Protein AF-A0A3P6SKX4-F1 (afdb_monomer_lite)

InterPro domains:
  IPR024584 Tuberin, N-terminal [PF11864] (4-144)

Secondary structure (DSSP, 8-state):
-TTSHHHHHHHHHHHHHHHHHHTTT--HHHHHHHHHHHHHH-S-HHHHHHHHHHTTTTT--TTSHHHHHHHHHHHHHHHHHSSS-TTHHHHHHHHHHHHHHHGGGS-HHHHHHHHHHHHHHHTSTT-TTHHHHHHHHHHHHHH-

Sequence (144 aa):
MLNDPDTKIPTLRVLIEMTESQYTSLGLALRHTFFTTIKDMGCEELSVKWLNVLSEYGKTITGFEKEMDVLVASWIEETLLAKDHPQALLVLQLAQHLIQHNSAFIGEEYMKSIVHAVCVRACKTMDPLISHCLDVLDNVLKYG

pLDDT: mean 93.9, std 7.56, range [49.69, 98.56]

Structure (mmCIF, N/CA/C/O backbone):
data_AF-A0A3P6SKX4-F1
#
_entry.id   AF-A0A3P6SKX4-F1
#
loop_
_atom_site.group_PDB
_atom_site.id
_atom_site.type_symbol
_atom_site.label_atom_id
_atom_site.label_alt_id
_atom_site.label_comp_id
_atom_site.label_asym_id
_atom_site.label_entity_id
_atom_site.label_seq_id
_atom_site.pdbx_PDB_ins_code
_atom_site.Cartn_x
_atom_site.Cartn_y
_atom_site.Cartn_z
_atom_site.occupancy
_atom_site.B_iso_or_equiv
_atom_site.auth_seq_id
_atom_site.auth_comp_id
_atom_site.auth_asym_id
_atom_site.auth_atom_id
_atom_site.pdbx_PDB_model_num
ATOM 1 N N . MET A 1 1 ? -21.411 12.642 -4.736 1.00 49.69 1 MET A N 1
ATOM 2 C CA . MET A 1 1 ? -20.311 13.633 -4.731 1.00 49.69 1 MET A CA 1
ATOM 3 C C . MET A 1 1 ? -19.032 13.123 -5.392 1.00 49.69 1 MET A C 1
ATOM 5 O O . MET A 1 1 ? -18.346 13.939 -5.970 1.00 49.69 1 MET A O 1
ATOM 9 N N . LEU A 1 2 ? -18.724 11.818 -5.401 1.00 56.44 2 LEU A N 1
ATOM 10 C CA . LEU A 1 2 ? -17.557 11.279 -6.134 1.00 56.44 2 LEU A CA 1
ATOM 11 C C . LEU A 1 2 ? -17.807 10.991 -7.635 1.00 56.44 2 LEU A C 1
ATOM 13 O O . LEU A 1 2 ? -16.891 10.569 -8.331 1.00 56.44 2 LEU A O 1
ATOM 17 N N . ASN A 1 3 ? -19.032 11.217 -8.129 1.00 62.12 3 ASN A N 1
ATOM 18 C CA . ASN A 1 3 ? -19.446 10.870 -9.498 1.00 62.12 3 ASN A CA 1
ATOM 19 C C . ASN A 1 3 ? -19.258 12.010 -10.509 1.00 62.12 3 ASN A C 1
ATOM 21 O O . ASN A 1 3 ? -19.426 11.787 -11.703 1.00 62.12 3 ASN A O 1
ATOM 25 N N . ASP A 1 4 ? -18.953 13.218 -10.035 1.00 71.12 4 ASP A N 1
ATOM 26 C CA . ASP A 1 4 ? -18.648 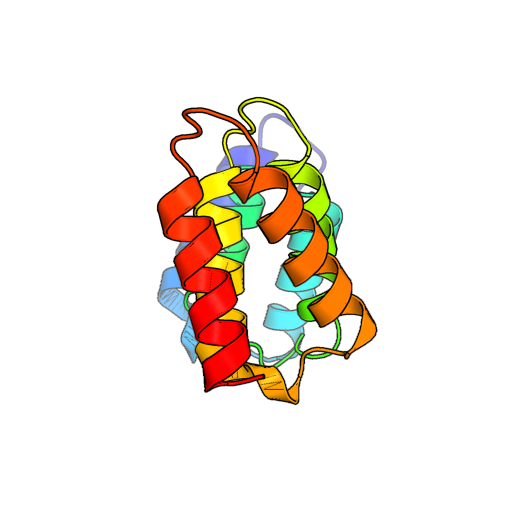14.362 -10.888 1.00 71.12 4 ASP A CA 1
ATOM 27 C C . ASP A 1 4 ? -17.115 14.489 -11.006 1.00 71.12 4 ASP A C 1
ATOM 29 O O . ASP A 1 4 ? -16.455 14.723 -9.983 1.00 71.12 4 ASP A O 1
ATOM 33 N N . PRO A 1 5 ? -16.531 14.299 -12.207 1.00 68.94 5 PRO A N 1
ATOM 34 C CA . PRO A 1 5 ? -15.085 14.334 -12.420 1.00 68.94 5 PRO A CA 1
ATOM 35 C C . PRO A 1 5 ? -14.424 15.618 -11.905 1.00 68.94 5 PRO A C 1
ATOM 37 O O . PRO A 1 5 ? -13.330 15.549 -11.338 1.00 68.94 5 PRO A O 1
ATOM 40 N N . ASP A 1 6 ? -15.110 16.758 -12.025 1.00 74.88 6 ASP A N 1
ATOM 41 C CA . ASP A 1 6 ? -14.558 18.077 -11.694 1.00 74.88 6 ASP A CA 1
ATOM 42 C C . ASP A 1 6 ? -14.445 18.298 -10.178 1.00 74.88 6 ASP A C 1
ATOM 44 O O . ASP A 1 6 ? -13.590 19.049 -9.702 1.00 74.88 6 ASP A O 1
ATOM 48 N N . THR A 1 7 ? -15.258 17.592 -9.387 1.00 83.81 7 THR A N 1
ATOM 49 C CA . THR A 1 7 ? -15.232 17.675 -7.917 1.00 83.81 7 THR A CA 1
ATOM 50 C C . THR A 1 7 ? -14.567 16.471 -7.252 1.00 83.81 7 THR A C 1
ATOM 52 O O . THR A 1 7 ? -14.192 16.559 -6.076 1.00 83.81 7 THR A O 1
ATOM 55 N N . LYS A 1 8 ? -14.337 15.374 -7.989 1.00 85.19 8 LYS A N 1
ATOM 56 C CA . LYS A 1 8 ? -13.706 14.143 -7.481 1.00 85.19 8 LYS A CA 1
ATOM 57 C C . LYS A 1 8 ? -12.311 14.409 -6.909 1.00 85.19 8 LYS A C 1
ATOM 59 O O . LYS A 1 8 ? -12.061 14.083 -5.751 1.00 85.19 8 LYS A O 1
ATOM 64 N N . ILE A 1 9 ? -11.417 15.031 -7.683 1.00 89.69 9 ILE A N 1
ATOM 65 C CA . ILE A 1 9 ? -10.020 15.263 -7.266 1.00 89.69 9 ILE A CA 1
ATOM 66 C C . ILE A 1 9 ? -9.930 16.189 -6.037 1.00 89.69 9 ILE A C 1
ATOM 68 O O . ILE A 1 9 ? -9.265 15.810 -5.068 1.00 89.69 9 ILE A O 1
ATOM 72 N N . PRO A 1 10 ? -10.593 17.366 -6.003 1.00 92.56 10 PRO A N 1
ATOM 73 C CA . PRO A 1 10 ? -10.606 18.210 -4.808 1.00 92.56 10 PRO A CA 1
ATOM 74 C C . PRO A 1 10 ? -11.176 17.498 -3.578 1.00 92.56 10 PRO A C 1
ATOM 76 O O . PRO A 1 10 ? -10.596 17.590 -2.498 1.00 92.56 10 PRO A O 1
ATOM 79 N N . THR A 1 11 ? -12.264 16.738 -3.744 1.00 92.81 11 THR A N 1
ATOM 80 C CA . THR A 1 11 ? -12.886 15.989 -2.642 1.00 92.81 11 THR A CA 1
ATOM 81 C C . THR A 1 11 ? -11.927 14.943 -2.077 1.00 92.81 11 THR A C 1
ATOM 83 O O . THR A 1 11 ? -11.756 14.863 -0.864 1.00 92.81 11 THR A O 1
ATOM 86 N N . LEU A 1 12 ? -11.244 14.182 -2.937 1.00 94.31 12 LEU A N 1
ATOM 87 C CA . LEU A 1 12 ? -10.251 13.192 -2.511 1.00 94.31 12 LEU A CA 1
ATOM 88 C C . LEU A 1 12 ? -9.086 13.832 -1.757 1.00 94.31 12 LEU A C 1
ATOM 90 O O . LEU A 1 12 ? -8.672 13.312 -0.727 1.00 94.31 12 LEU A O 1
ATOM 94 N N . ARG A 1 13 ? -8.586 14.986 -2.213 1.00 95.00 13 ARG A N 1
ATOM 95 C CA . ARG A 1 13 ? -7.520 15.709 -1.501 1.00 95.00 13 ARG A CA 1
ATOM 96 C C . ARG A 1 13 ? -7.948 16.116 -0.093 1.00 95.00 13 ARG A C 1
ATOM 98 O O . ARG A 1 13 ? -7.174 15.932 0.840 1.00 95.00 13 ARG A O 1
ATOM 105 N N . VAL A 1 14 ? -9.180 16.599 0.068 1.00 95.44 14 VAL A N 1
ATOM 106 C CA . VAL A 1 14 ? -9.742 16.925 1.390 1.00 95.44 14 VAL A CA 1
ATOM 107 C C . VAL A 1 14 ? -9.870 15.675 2.262 1.00 95.44 14 VAL A C 1
ATOM 109 O O . VAL A 1 14 ? -9.532 15.722 3.441 1.00 95.44 14 VAL A O 1
ATOM 112 N N . LEU A 1 15 ? -10.317 14.547 1.701 1.00 95.75 15 LEU A N 1
ATOM 113 C CA . LEU A 1 15 ? -10.428 13.288 2.443 1.00 95.75 15 LEU A CA 1
ATOM 114 C C . LEU A 1 15 ? -9.064 12.755 2.894 1.00 95.75 15 LEU A C 1
ATOM 116 O O . LEU A 1 15 ? -8.952 12.285 4.025 1.00 95.75 15 LEU A O 1
ATOM 120 N N . ILE A 1 16 ? -8.032 12.862 2.055 1.00 96.81 16 ILE A N 1
ATOM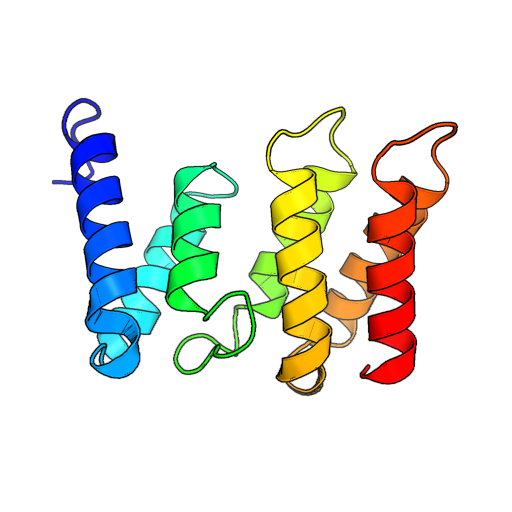 121 C CA . ILE A 1 16 ? -6.657 12.482 2.406 1.00 96.81 16 ILE A CA 1
ATOM 122 C C . ILE A 1 16 ? -6.147 13.351 3.558 1.00 96.81 16 ILE A C 1
ATOM 124 O O . ILE A 1 16 ? -5.702 12.811 4.565 1.00 96.81 16 ILE A O 1
ATOM 128 N N . GLU A 1 17 ? -6.289 14.674 3.456 1.00 95.88 17 GLU A N 1
ATOM 129 C CA . GLU A 1 17 ? -5.864 15.622 4.497 1.00 95.88 17 GLU A CA 1
ATOM 130 C C . GLU A 1 17 ? -6.608 15.396 5.826 1.00 95.88 17 GLU A C 1
ATOM 132 O O . GLU A 1 17 ? -6.032 15.415 6.916 1.00 95.88 17 GLU A O 1
ATOM 137 N N . MET A 1 18 ? -7.914 15.127 5.754 1.00 95.06 18 MET A N 1
ATOM 138 C CA . MET A 1 18 ? -8.718 14.773 6.923 1.00 95.06 18 MET A CA 1
ATOM 139 C C . MET A 1 18 ? -8.259 13.444 7.529 1.00 95.06 18 MET A C 1
ATOM 141 O O . MET A 1 18 ? -8.188 13.314 8.749 1.00 95.06 18 MET A O 1
ATOM 145 N N . THR A 1 19 ? -7.934 12.462 6.687 1.00 95.44 19 THR A N 1
ATOM 146 C CA . THR A 1 19 ? -7.415 11.171 7.148 1.00 95.44 19 THR A CA 1
ATOM 147 C C . THR A 1 19 ? -6.088 11.364 7.870 1.00 95.44 19 THR A C 1
ATOM 149 O O . THR A 1 19 ? -5.905 10.779 8.930 1.00 95.44 19 THR A O 1
ATOM 152 N N . GLU A 1 20 ? -5.207 12.223 7.359 1.00 93.44 20 GLU A N 1
ATOM 153 C CA . GLU A 1 20 ? -3.898 12.519 7.953 1.00 93.44 20 GLU A CA 1
ATOM 154 C C . GLU A 1 20 ? -4.030 13.226 9.300 1.00 93.44 20 GLU A C 1
ATOM 156 O O . GLU A 1 20 ? -3.480 12.779 10.307 1.00 93.44 20 GLU A O 1
ATOM 161 N N . SER A 1 21 ? -4.833 14.288 9.344 1.00 92.56 21 SER A N 1
ATOM 162 C CA . SER A 1 21 ? -5.031 15.097 10.550 1.00 92.56 21 SER A CA 1
ATOM 163 C C . SER A 1 21 ? -5.806 14.379 11.657 1.00 92.56 21 SER A C 1
ATOM 165 O O . SER A 1 21 ? -5.642 14.715 12.831 1.00 92.56 21 SER A O 1
ATOM 167 N N . GLN A 1 22 ? -6.642 13.395 11.314 1.00 89.94 22 GLN A N 1
ATOM 168 C CA . GLN A 1 22 ? -7.534 12.727 12.266 1.00 89.94 22 GLN A CA 1
ATOM 169 C C . GLN A 1 22 ? -7.281 11.224 12.404 1.00 89.94 22 GLN A C 1
ATOM 171 O O . GLN A 1 22 ? -8.107 10.542 13.010 1.00 89.94 22 GLN A O 1
ATOM 176 N N . TYR A 1 23 ? -6.169 10.686 11.889 1.00 84.06 23 TYR A N 1
ATOM 177 C CA . TYR A 1 23 ? -5.978 9.233 11.754 1.00 84.06 23 TYR A CA 1
ATOM 178 C C . TYR A 1 23 ? -6.212 8.443 13.059 1.00 84.06 23 TYR A C 1
ATOM 180 O O . TYR A 1 23 ? -6.808 7.365 13.016 1.00 84.06 23 TYR A O 1
ATOM 188 N N . THR A 1 24 ? -5.807 8.989 14.216 1.00 85.06 24 THR A N 1
ATOM 189 C CA . THR A 1 24 ? -5.987 8.383 15.554 1.00 85.06 24 THR A CA 1
ATOM 190 C C . THR A 1 24 ? -7.428 8.404 16.051 1.00 85.06 24 THR A C 1
ATOM 192 O O . THR A 1 24 ? -7.803 7.596 16.896 1.00 85.06 24 THR A O 1
ATOM 195 N N . SER A 1 25 ? -8.233 9.336 15.545 1.00 89.38 25 SER A N 1
ATOM 196 C CA . SER A 1 25 ? -9.636 9.529 15.920 1.00 89.38 25 SER A CA 1
ATOM 197 C C . SER A 1 25 ? -10.600 8.834 14.955 1.00 89.38 25 SER A C 1
ATOM 199 O O . SER A 1 25 ? -11.802 8.780 15.220 1.00 89.38 25 SER A O 1
ATOM 201 N N . LEU A 1 26 ? -10.103 8.292 13.836 1.00 92.44 26 LEU A N 1
ATOM 202 C CA . LEU A 1 26 ? -10.930 7.570 12.873 1.00 92.44 26 LEU A CA 1
ATOM 203 C C . LEU A 1 26 ? -11.411 6.241 13.463 1.00 92.44 26 LEU A C 1
ATOM 205 O O . LEU A 1 26 ? -10.635 5.311 13.682 1.00 92.44 26 LEU A O 1
ATOM 209 N N . GLY A 1 27 ? -12.724 6.126 13.656 1.00 93.81 27 GLY A N 1
ATOM 210 C CA . GLY A 1 27 ? -13.355 4.872 14.059 1.00 93.81 27 GLY A CA 1
ATOM 211 C C . GLY A 1 27 ? -13.201 3.768 13.004 1.00 93.81 27 GLY A C 1
ATOM 212 O O . GLY A 1 27 ? -13.121 4.037 11.804 1.00 93.81 27 GLY A O 1
ATOM 213 N N . LEU A 1 28 ? -13.222 2.507 13.452 1.00 94.88 28 LEU A N 1
ATOM 214 C CA . LEU A 1 28 ? -12.986 1.323 12.608 1.00 94.88 28 LEU A CA 1
ATOM 215 C C . LEU A 1 28 ? -13.893 1.255 11.373 1.00 94.88 28 LEU A C 1
ATOM 217 O O . LEU A 1 28 ? -13.418 0.951 10.283 1.00 94.88 28 LEU A O 1
ATOM 221 N N . ALA A 1 29 ? -15.178 1.589 11.521 1.00 95.31 29 ALA A N 1
ATOM 222 C CA . ALA A 1 29 ? -16.128 1.570 10.408 1.00 95.31 29 ALA A CA 1
ATOM 223 C C . ALA A 1 29 ? -15.740 2.554 9.289 1.00 95.31 29 ALA A C 1
ATOM 225 O O . ALA A 1 29 ? -15.833 2.230 8.104 1.00 95.31 29 ALA A O 1
ATOM 226 N N . LEU A 1 30 ? -15.267 3.749 9.657 1.00 95.12 30 LEU A N 1
ATOM 227 C CA . LEU A 1 30 ? -14.846 4.759 8.690 1.00 95.12 30 LEU A CA 1
ATOM 228 C C . LEU A 1 30 ? -13.509 4.386 8.042 1.00 95.12 30 LEU A C 1
ATOM 230 O O . LEU A 1 30 ? -13.380 4.513 6.828 1.00 95.12 30 LEU A O 1
ATOM 234 N N . ARG A 1 31 ? -12.557 3.839 8.816 1.00 96.62 31 ARG A N 1
ATOM 235 C CA . ARG A 1 31 ? -11.297 3.289 8.280 1.00 96.62 31 ARG A CA 1
ATOM 236 C C . ARG A 1 31 ? -11.564 2.211 7.229 1.00 96.62 31 ARG A C 1
ATOM 238 O O . ARG A 1 31 ? -11.010 2.281 6.138 1.00 96.62 31 ARG A O 1
ATOM 245 N N . HIS A 1 32 ? -12.463 1.272 7.525 1.00 97.06 32 HIS A N 1
ATOM 246 C CA . HIS A 1 32 ? -12.868 0.227 6.583 1.00 97.06 32 HIS A CA 1
ATOM 247 C C . HIS A 1 32 ? -13.538 0.803 5.322 1.00 97.06 32 HIS A C 1
ATOM 249 O O . HIS A 1 32 ? -13.257 0.371 4.204 1.00 97.06 32 HIS A O 1
ATOM 255 N N . THR A 1 33 ? -14.386 1.825 5.484 1.00 96.50 33 THR A N 1
ATOM 256 C CA . THR A 1 33 ? -15.062 2.502 4.362 1.00 96.50 33 THR A CA 1
ATOM 257 C C . THR A 1 33 ? -14.056 3.213 3.453 1.00 96.50 33 THR A C 1
ATOM 259 O O . THR A 1 33 ? -14.140 3.103 2.228 1.00 96.50 33 THR A O 1
ATOM 262 N N . PHE A 1 34 ? -13.075 3.910 4.032 1.00 97.38 34 PHE A N 1
ATOM 263 C CA . PHE A 1 34 ? -11.995 4.550 3.280 1.00 97.38 34 PHE A CA 1
ATOM 264 C C . PHE A 1 34 ? -11.139 3.517 2.563 1.00 97.38 34 PHE A C 1
ATOM 266 O O . PHE A 1 34 ? -10.919 3.661 1.367 1.00 97.38 34 PHE A O 1
ATOM 273 N N . PHE A 1 35 ? -10.745 2.441 3.243 1.00 98.12 35 PHE A N 1
ATOM 274 C CA . PHE A 1 35 ? -10.004 1.347 2.620 1.00 98.12 35 PHE A CA 1
ATOM 275 C C . PHE A 1 35 ? -10.755 0.739 1.426 1.00 98.12 35 PHE A C 1
ATOM 277 O O . PHE A 1 35 ? -10.183 0.589 0.351 1.00 98.12 35 PHE A O 1
ATOM 284 N N . THR A 1 36 ? -12.052 0.461 1.578 1.00 98.00 36 THR A N 1
ATOM 285 C CA . THR A 1 36 ? -12.880 -0.074 0.484 1.00 98.00 36 THR A CA 1
ATOM 286 C C . THR A 1 36 ? -12.927 0.897 -0.696 1.00 98.00 36 THR A C 1
ATOM 288 O O . THR A 1 36 ? -12.722 0.496 -1.835 1.00 98.00 36 THR A O 1
ATOM 291 N N . THR A 1 37 ? -13.092 2.194 -0.419 1.00 97.25 37 THR A N 1
ATOM 292 C CA . THR A 1 37 ? -13.099 3.238 -1.457 1.00 97.25 37 THR A CA 1
ATOM 293 C C . THR A 1 37 ? -11.752 3.325 -2.182 1.00 97.25 37 THR A C 1
ATOM 295 O O . THR A 1 37 ? -11.714 3.446 -3.402 1.00 97.25 37 THR A O 1
ATOM 298 N N . ILE A 1 38 ? -10.641 3.242 -1.444 1.00 97.94 38 ILE A N 1
ATOM 299 C CA . ILE A 1 38 ? -9.277 3.223 -1.989 1.00 97.94 38 ILE A CA 1
ATOM 300 C C . ILE A 1 38 ? -9.081 2.012 -2.904 1.00 97.94 38 ILE A C 1
ATOM 302 O O . ILE A 1 38 ? -8.553 2.164 -4.003 1.00 97.94 38 ILE A O 1
ATOM 306 N N . LYS A 1 39 ? -9.521 0.826 -2.467 1.00 97.56 39 LYS A N 1
ATOM 307 C CA . LYS A 1 39 ? -9.453 -0.409 -3.254 1.00 97.56 39 LYS A CA 1
ATOM 308 C C . LYS A 1 39 ? -10.204 -0.259 -4.579 1.00 97.56 39 LYS A C 1
ATOM 310 O O . LYS A 1 39 ? -9.647 -0.573 -5.627 1.00 97.56 39 LYS A O 1
ATOM 315 N N . ASP A 1 40 ? -11.417 0.289 -4.539 1.00 96.44 40 ASP A N 1
ATOM 316 C CA . ASP A 1 40 ? -12.254 0.492 -5.728 1.00 96.44 40 ASP A CA 1
ATOM 317 C C . ASP A 1 40 ? -11.665 1.516 -6.718 1.00 96.44 40 ASP A C 1
ATOM 319 O O . ASP A 1 40 ? -11.980 1.484 -7.907 1.00 96.44 40 ASP A O 1
ATOM 323 N N . MET A 1 41 ? -10.799 2.423 -6.252 1.00 95.50 41 MET A N 1
ATOM 324 C CA . MET A 1 41 ? -10.088 3.379 -7.108 1.00 95.50 41 MET A CA 1
ATOM 325 C C . MET A 1 41 ? -8.904 2.763 -7.871 1.00 95.50 41 MET A C 1
ATOM 327 O O . MET A 1 41 ? -8.457 3.362 -8.844 1.00 95.50 41 MET A O 1
ATOM 331 N N . GLY A 1 42 ? -8.386 1.603 -7.453 1.00 96.38 42 GLY A N 1
ATOM 332 C CA . GLY A 1 42 ? -7.195 0.990 -8.054 1.00 96.38 42 GLY A CA 1
ATOM 333 C C . GLY A 1 42 ? -5.880 1.695 -7.687 1.00 96.38 42 GLY A C 1
ATOM 334 O O . GLY A 1 42 ? -5.828 2.477 -6.736 1.00 96.38 42 GLY A O 1
ATOM 335 N N . CYS A 1 43 ? -4.796 1.404 -8.416 1.00 97.44 43 CYS A N 1
ATOM 336 C CA . CYS A 1 43 ? -3.438 1.879 -8.114 1.00 97.44 43 CYS A CA 1
ATOM 337 C C . CYS A 1 43 ? -3.122 3.272 -8.710 1.00 97.44 43 CYS A C 1
ATOM 339 O O . CYS A 1 43 ? -2.221 3.451 -9.532 1.00 97.44 43 CYS A O 1
ATOM 341 N N . GLU A 1 44 ? -3.868 4.294 -8.291 1.00 96.06 44 GLU A N 1
ATOM 342 C CA . GLU A 1 44 ? -3.675 5.693 -8.692 1.00 96.06 44 GLU A CA 1
ATOM 343 C C . GLU A 1 44 ? -2.860 6.491 -7.652 1.00 96.06 44 GLU A C 1
ATOM 345 O O . GLU A 1 44 ? -2.762 6.125 -6.483 1.00 96.06 44 GLU A O 1
ATOM 350 N N . GLU A 1 45 ? -2.306 7.646 -8.041 1.00 95.69 45 GLU A N 1
ATOM 351 C CA . GLU A 1 45 ? -1.511 8.508 -7.141 1.00 95.69 45 GLU A CA 1
ATOM 352 C C . GLU A 1 45 ? -2.256 8.852 -5.838 1.00 95.69 45 GLU A C 1
ATOM 354 O O . GLU A 1 45 ? -1.707 8.752 -4.738 1.00 95.69 45 GLU A O 1
ATOM 359 N N . LEU A 1 46 ? -3.531 9.242 -5.949 1.00 96.50 46 LEU A N 1
ATOM 360 C CA . LEU A 1 46 ? -4.326 9.658 -4.795 1.00 96.50 46 LEU A CA 1
ATOM 361 C C . LEU A 1 46 ? -4.754 8.479 -3.920 1.00 96.50 46 LEU A C 1
ATOM 363 O O . LEU A 1 46 ? -4.786 8.643 -2.704 1.00 96.50 46 LEU A O 1
ATOM 367 N N . SER A 1 47 ? -5.058 7.308 -4.489 1.00 97.62 47 SER A N 1
ATOM 368 C CA . SER A 1 47 ? -5.410 6.125 -3.691 1.00 97.62 47 SER A CA 1
ATOM 369 C C . SER A 1 47 ? -4.192 5.576 -2.950 1.00 97.62 47 SER A C 1
ATOM 371 O O . SER A 1 47 ? -4.302 5.282 -1.760 1.00 97.62 47 SER A O 1
ATOM 373 N N . VAL A 1 48 ? -3.014 5.538 -3.581 1.00 98.12 48 VAL A N 1
ATOM 374 C CA . VAL A 1 48 ? -1.755 5.146 -2.921 1.00 98.12 48 VAL A CA 1
ATOM 375 C C . VAL A 1 48 ? -1.400 6.125 -1.801 1.00 98.12 48 VAL A C 1
ATOM 377 O O . VAL A 1 48 ? -1.071 5.702 -0.689 1.00 98.12 48 VAL A O 1
ATOM 380 N N . LYS A 1 49 ? -1.516 7.440 -2.041 1.00 97.62 49 LYS A N 1
ATOM 381 C CA . LYS A 1 49 ? -1.309 8.451 -0.992 1.00 97.62 49 LYS A CA 1
ATOM 382 C C . LYS A 1 49 ? -2.298 8.268 0.160 1.00 97.62 49 LYS A C 1
ATOM 384 O O . LYS A 1 49 ? -1.894 8.290 1.321 1.00 97.62 49 LYS A O 1
ATOM 389 N N . TRP A 1 50 ? -3.577 8.066 -0.148 1.00 97.94 50 TRP A N 1
ATOM 390 C CA . TRP A 1 50 ? -4.604 7.883 0.872 1.00 97.94 50 TRP A CA 1
ATOM 391 C C . TRP A 1 50 ? -4.360 6.626 1.706 1.00 97.94 50 TRP A C 1
ATOM 393 O O . TRP A 1 50 ? -4.454 6.687 2.930 1.00 97.94 50 TRP A O 1
ATOM 403 N N . LEU A 1 51 ? -3.979 5.513 1.073 1.00 98.25 51 LEU A N 1
ATOM 404 C CA . LEU A 1 51 ? -3.679 4.271 1.779 1.00 98.25 51 LEU A CA 1
ATOM 405 C C . LEU A 1 51 ? -2.478 4.423 2.705 1.00 98.25 51 LEU A C 1
ATOM 407 O O . LEU A 1 51 ? -2.537 3.975 3.849 1.00 98.25 51 LEU A O 1
ATOM 411 N N . ASN A 1 52 ? -1.414 5.083 2.242 1.00 97.44 52 ASN A N 1
ATOM 412 C CA . ASN A 1 52 ? -0.249 5.377 3.073 1.00 97.44 52 ASN A CA 1
ATOM 413 C C . ASN A 1 52 ? -0.652 6.162 4.322 1.00 97.44 52 ASN A C 1
ATOM 415 O O . ASN A 1 52 ? -0.317 5.766 5.430 1.00 97.44 52 ASN A O 1
ATOM 419 N N . VAL A 1 53 ? -1.448 7.217 4.178 1.00 96.94 53 VAL A N 1
ATOM 420 C CA . VAL A 1 53 ? -1.910 7.994 5.334 1.00 96.94 53 VAL A CA 1
ATOM 421 C C . VAL A 1 53 ? -2.826 7.166 6.247 1.00 96.94 53 VAL A C 1
ATOM 423 O O . VAL A 1 53 ? -2.630 7.135 7.461 1.00 96.94 53 VAL A O 1
ATOM 426 N N . LEU A 1 54 ? -3.805 6.452 5.682 1.00 97.44 54 LEU A N 1
ATOM 427 C CA . LEU A 1 54 ? -4.768 5.643 6.438 1.00 97.44 54 LEU A CA 1
ATOM 428 C C . LEU A 1 54 ? -4.082 4.542 7.261 1.00 97.44 54 LEU A C 1
ATOM 430 O O . LEU A 1 54 ? -4.520 4.229 8.374 1.00 97.44 54 LEU A O 1
ATOM 434 N N . SER A 1 55 ? -3.019 3.962 6.706 1.00 96.69 55 SER A N 1
ATOM 435 C CA . SER A 1 55 ? -2.273 2.852 7.296 1.00 96.69 55 SER A CA 1
ATOM 436 C C . SER A 1 55 ? -1.046 3.270 8.108 1.00 96.69 55 SER A C 1
ATOM 438 O O . SER A 1 55 ? -0.310 2.395 8.553 1.00 96.69 55 SER A O 1
ATOM 440 N N . GLU A 1 56 ? -0.797 4.572 8.304 1.00 95.19 56 GLU A N 1
ATOM 441 C CA . GLU A 1 56 ? 0.456 5.066 8.902 1.00 95.19 56 GLU A CA 1
ATOM 442 C C . GLU A 1 56 ? 1.684 4.457 8.186 1.00 95.19 56 GLU A C 1
ATOM 444 O O . GLU A 1 56 ? 2.576 3.872 8.798 1.00 95.19 56 GLU A O 1
ATOM 449 N N . TYR A 1 57 ? 1.675 4.541 6.854 1.00 95.56 57 TYR A N 1
ATOM 450 C CA . TYR A 1 57 ? 2.657 3.983 5.925 1.00 95.56 57 TYR A CA 1
ATOM 451 C C . TYR A 1 57 ? 2.838 2.466 6.066 1.00 95.56 57 TYR A C 1
ATOM 453 O O . TYR A 1 57 ? 3.960 1.979 6.046 1.00 95.56 57 TYR A O 1
ATOM 461 N N . GLY A 1 58 ? 1.744 1.711 6.211 1.00 95.06 58 GLY A N 1
ATOM 462 C CA . GLY A 1 58 ? 1.750 0.245 6.308 1.00 95.06 58 GLY A CA 1
ATOM 463 C C . GLY A 1 58 ? 1.922 -0.316 7.721 1.00 95.06 58 GLY A C 1
ATOM 464 O O . GLY A 1 58 ? 1.879 -1.532 7.899 1.00 95.06 58 GLY A O 1
ATOM 465 N N . LYS A 1 59 ? 2.079 0.539 8.736 1.00 95.69 59 LYS A N 1
ATOM 466 C CA . LYS A 1 59 ? 2.280 0.130 10.133 1.00 95.69 59 LYS A CA 1
ATOM 467 C C . LYS A 1 59 ? 0.983 -0.252 10.847 1.00 95.69 59 LYS A C 1
ATOM 469 O O . LYS A 1 59 ? 0.967 -1.232 11.585 1.00 95.69 59 LYS A O 1
ATOM 474 N N . THR A 1 60 ? -0.102 0.484 10.615 1.00 95.25 60 THR A N 1
ATOM 475 C CA . THR A 1 60 ? -1.372 0.341 11.341 1.00 95.25 60 THR A CA 1
ATOM 476 C C . THR A 1 60 ? -2.508 -0.024 10.386 1.00 95.25 60 THR A C 1
ATOM 478 O O . THR A 1 60 ? -3.085 0.839 9.726 1.00 95.25 60 THR A O 1
ATOM 481 N N . ILE A 1 61 ? -2.885 -1.304 10.348 1.00 96.75 61 ILE A N 1
ATOM 482 C CA . ILE A 1 61 ? -3.875 -1.840 9.389 1.00 96.75 61 ILE A CA 1
ATOM 483 C C . ILE A 1 61 ? -5.235 -2.197 10.008 1.00 96.75 61 ILE A C 1
ATOM 485 O O . ILE A 1 61 ? -6.112 -2.737 9.338 1.00 96.75 61 ILE A O 1
ATOM 489 N N . THR A 1 62 ? -5.438 -1.868 11.285 1.00 95.38 62 THR A N 1
ATOM 490 C CA . THR A 1 62 ? -6.663 -2.202 12.020 1.00 95.38 62 THR A CA 1
ATOM 491 C C . THR A 1 62 ? -7.914 -1.652 11.331 1.00 95.38 62 THR A C 1
ATOM 493 O O . THR A 1 62 ? -8.025 -0.443 11.075 1.00 95.38 62 THR A O 1
ATOM 496 N N . GLY A 1 63 ? -8.879 -2.541 11.093 1.00 94.88 63 GLY A N 1
ATOM 497 C CA . GLY A 1 63 ? -10.145 -2.271 10.411 1.00 94.88 63 GLY A CA 1
ATOM 498 C C . GLY A 1 63 ? -10.170 -2.733 8.951 1.00 94.88 63 GLY A C 1
ATOM 499 O O . GLY A 1 63 ? -11.229 -2.696 8.324 1.00 94.88 63 GLY A O 1
ATOM 500 N N . PHE A 1 64 ? -9.037 -3.166 8.403 1.00 96.94 64 PHE A N 1
ATOM 501 C CA . PHE A 1 64 ? -8.920 -3.673 7.032 1.00 96.94 64 PHE A CA 1
ATOM 502 C C . PHE A 1 64 ? -7.799 -4.716 6.877 1.00 96.94 64 PHE A C 1
ATOM 504 O O . PHE A 1 64 ? -7.389 -5.037 5.765 1.00 96.94 64 PHE A O 1
ATOM 511 N N . GLU A 1 65 ? -7.325 -5.292 7.984 1.00 96.94 65 GLU A N 1
ATOM 512 C CA . GLU A 1 65 ? -6.173 -6.194 8.004 1.00 96.94 65 GLU A CA 1
ATOM 513 C C . GLU A 1 65 ? -6.344 -7.449 7.138 1.00 96.94 65 GLU A C 1
ATOM 515 O O . GLU A 1 65 ? -5.365 -7.954 6.608 1.00 96.94 65 GLU A O 1
ATOM 520 N N . LYS A 1 66 ? -7.584 -7.917 6.944 1.00 95.44 66 LYS A N 1
ATOM 521 C CA . LYS A 1 66 ? -7.903 -9.132 6.173 1.00 95.44 66 LYS A CA 1
ATOM 522 C C . LYS A 1 66 ? -7.826 -8.972 4.655 1.00 95.44 66 LYS A C 1
ATOM 524 O O . LYS A 1 66 ? -7.933 -9.964 3.948 1.00 95.44 66 LYS A O 1
ATOM 529 N N . GLU A 1 67 ? -7.779 -7.738 4.166 1.00 97.62 67 GLU A N 1
ATOM 530 C CA . GLU A 1 67 ? -7.787 -7.439 2.729 1.00 97.62 67 GLU A CA 1
ATOM 531 C C . GLU A 1 67 ? -6.548 -6.644 2.298 1.00 97.62 67 GLU A C 1
ATOM 533 O O . GLU A 1 67 ? -6.353 -6.386 1.108 1.00 97.62 67 GLU A O 1
ATOM 538 N N . MET A 1 68 ? -5.717 -6.225 3.257 1.00 97.81 68 MET A N 1
ATOM 539 C CA . MET A 1 68 ? -4.550 -5.386 3.004 1.00 97.81 68 MET A CA 1
ATOM 540 C C . MET A 1 68 ? -3.474 -6.125 2.202 1.00 97.81 68 MET A C 1
ATOM 542 O O . MET A 1 68 ? -2.892 -5.551 1.283 1.00 97.81 68 MET A O 1
ATOM 546 N N . ASP A 1 69 ? -3.217 -7.388 2.532 1.00 97.62 69 ASP A N 1
ATOM 547 C CA . ASP A 1 69 ? -2.249 -8.235 1.836 1.00 97.62 69 ASP A CA 1
ATOM 548 C C . ASP A 1 69 ? -2.670 -8.513 0.389 1.00 97.62 69 ASP A C 1
ATOM 550 O O . ASP A 1 69 ? -1.852 -8.366 -0.520 1.00 97.62 69 ASP A O 1
ATOM 554 N N . VAL A 1 70 ? -3.956 -8.798 0.164 1.00 98.38 70 VAL A N 1
ATOM 555 C CA . VAL A 1 70 ? -4.545 -8.969 -1.171 1.00 98.38 70 VAL A CA 1
ATOM 556 C C . VAL A 1 70 ? -4.329 -7.718 -2.024 1.00 98.38 70 VAL A C 1
ATOM 558 O O . VAL A 1 70 ? -3.855 -7.806 -3.159 1.00 98.38 70 VAL A O 1
ATOM 561 N N . LEU A 1 71 ? -4.654 -6.542 -1.475 1.00 98.44 71 LEU A N 1
ATOM 562 C CA . LEU A 1 71 ? -4.520 -5.271 -2.185 1.00 98.44 71 LEU A CA 1
ATOM 563 C C . LEU A 1 71 ? -3.057 -4.977 -2.525 1.00 98.44 71 LEU A C 1
ATOM 565 O O . LEU A 1 71 ? -2.740 -4.698 -3.682 1.00 98.44 71 LEU A O 1
ATOM 569 N N . VAL A 1 72 ? -2.159 -5.071 -1.542 1.00 98.19 72 VAL A N 1
ATOM 570 C CA . VAL A 1 72 ? -0.738 -4.766 -1.743 1.00 98.19 72 VAL A CA 1
ATOM 571 C C . VAL A 1 72 ? -0.086 -5.744 -2.715 1.00 98.19 72 VAL A C 1
ATOM 573 O O . VAL A 1 72 ? 0.658 -5.297 -3.585 1.00 98.19 72 VAL A O 1
ATOM 576 N N . ALA A 1 73 ? -0.391 -7.042 -2.638 1.00 98.31 73 ALA A N 1
ATOM 577 C CA . ALA A 1 73 ? 0.104 -8.018 -3.607 1.00 98.31 73 ALA A CA 1
ATOM 578 C C . ALA A 1 73 ? -0.354 -7.672 -5.033 1.00 98.31 73 ALA A C 1
ATOM 580 O O . ALA A 1 73 ? 0.473 -7.619 -5.944 1.00 98.31 73 ALA A O 1
ATOM 581 N N . SER A 1 74 ? -1.635 -7.325 -5.211 1.00 98.38 74 SER A N 1
ATOM 582 C CA . SER A 1 74 ? -2.170 -6.9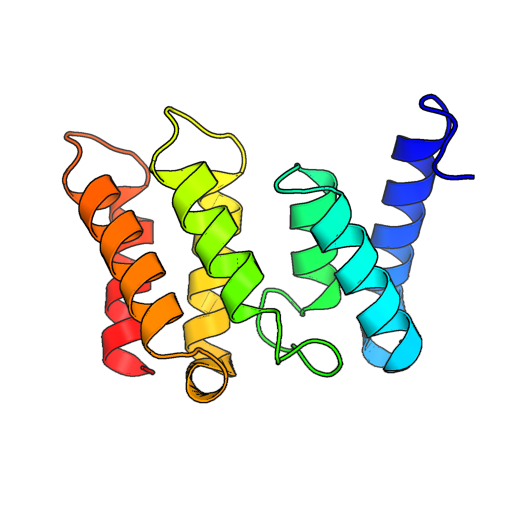33 -6.522 1.00 98.38 74 SER A CA 1
ATOM 583 C C . SER A 1 74 ? -1.485 -5.684 -7.096 1.00 98.38 74 SER A C 1
ATOM 585 O O . SER A 1 74 ? -1.096 -5.674 -8.263 1.00 98.38 74 SER A O 1
ATOM 587 N N . TRP A 1 75 ? -1.249 -4.655 -6.274 1.00 98.56 75 TRP A N 1
ATOM 588 C CA . TRP A 1 75 ? -0.557 -3.438 -6.705 1.00 98.56 75 TRP A CA 1
ATOM 589 C C . TRP A 1 75 ? 0.931 -3.677 -6.966 1.00 98.56 75 TRP A C 1
ATOM 591 O O . TRP A 1 75 ? 1.503 -3.071 -7.871 1.00 98.56 75 TRP A O 1
ATOM 601 N N . ILE A 1 76 ? 1.589 -4.555 -6.208 1.00 98.12 76 ILE A N 1
ATOM 602 C CA . ILE A 1 76 ? 2.981 -4.934 -6.473 1.00 98.12 76 ILE A CA 1
ATOM 603 C C . ILE A 1 76 ? 3.095 -5.603 -7.847 1.00 98.12 76 ILE A C 1
ATOM 605 O O . ILE A 1 76 ? 3.955 -5.220 -8.643 1.00 98.12 76 ILE A O 1
ATOM 609 N N . GLU A 1 77 ? 2.212 -6.549 -8.165 1.00 97.38 77 GLU A N 1
ATOM 610 C CA . GLU A 1 77 ? 2.182 -7.181 -9.486 1.00 97.38 77 GLU A CA 1
ATOM 611 C C . GLU A 1 77 ? 1.911 -6.159 -10.595 1.00 97.38 77 GLU A C 1
ATOM 613 O O . GLU A 1 77 ? 2.678 -6.080 -11.559 1.00 97.38 77 GLU A O 1
ATOM 618 N N . GLU A 1 78 ? 0.875 -5.333 -10.436 1.00 96.56 78 GLU A N 1
ATOM 619 C CA . GLU A 1 78 ? 0.497 -4.293 -11.397 1.00 96.56 78 GLU A CA 1
ATOM 620 C C . GLU A 1 78 ? 1.661 -3.331 -11.680 1.00 96.56 78 GLU A C 1
ATOM 622 O O . GLU A 1 78 ? 2.029 -3.097 -12.836 1.00 96.56 78 GLU A O 1
ATOM 627 N N . THR A 1 79 ? 2.283 -2.798 -10.628 1.00 97.06 79 THR A N 1
ATOM 628 C CA . THR A 1 79 ? 3.260 -1.712 -10.762 1.00 97.06 79 THR A CA 1
ATOM 629 C C . THR A 1 79 ? 4.665 -2.179 -11.134 1.00 97.06 79 THR A C 1
ATOM 631 O O . THR A 1 79 ? 5.364 -1.468 -11.861 1.00 97.06 79 THR A O 1
ATOM 634 N N . LEU A 1 80 ? 5.103 -3.364 -10.692 1.00 95.19 80 LEU A N 1
ATOM 635 C CA . LEU A 1 80 ? 6.459 -3.854 -10.976 1.00 95.19 80 LEU A CA 1
ATOM 636 C C . LEU A 1 80 ? 6.573 -4.563 -12.325 1.00 95.19 80 LEU A C 1
ATOM 638 O O . LEU A 1 80 ? 7.620 -4.478 -12.992 1.00 95.19 80 LEU A O 1
ATOM 642 N N . LEU A 1 81 ? 5.511 -5.248 -12.752 1.00 90.31 81 LEU A N 1
ATOM 643 C CA . LEU A 1 81 ? 5.487 -5.916 -14.051 1.00 90.31 81 LEU A CA 1
ATOM 644 C C . LEU A 1 81 ? 5.279 -4.912 -15.190 1.00 90.31 81 LEU A C 1
ATOM 646 O O . LEU A 1 81 ? 5.846 -5.104 -16.272 1.00 90.31 81 LEU A O 1
ATOM 650 N N . ALA A 1 82 ? 4.585 -3.801 -14.930 1.00 90.38 82 ALA A N 1
ATOM 651 C CA . ALA A 1 82 ? 4.510 -2.671 -15.844 1.00 90.38 82 ALA A CA 1
ATOM 652 C C . ALA A 1 82 ? 5.875 -1.982 -16.047 1.00 90.38 82 ALA A C 1
ATOM 654 O O . ALA A 1 82 ? 6.766 -1.959 -15.187 1.00 90.38 82 ALA A O 1
ATOM 655 N N . LYS A 1 83 ? 6.060 -1.400 -17.235 1.00 83.81 83 LYS A N 1
ATOM 656 C CA . LYS A 1 83 ? 7.230 -0.574 -17.536 1.00 83.81 83 LYS A CA 1
ATOM 657 C C . LYS A 1 83 ? 6.989 0.839 -16.997 1.00 83.81 83 LYS A C 1
ATOM 659 O O . LYS A 1 83 ? 6.004 1.461 -17.370 1.00 83.81 83 LYS A O 1
ATOM 664 N N . ASP A 1 84 ? 7.900 1.318 -16.150 1.00 87.31 84 ASP A N 1
ATOM 665 C CA . ASP A 1 84 ? 7.939 2.693 -15.631 1.00 87.31 84 ASP A CA 1
ATOM 666 C C . ASP A 1 84 ? 6.630 3.174 -14.969 1.00 87.31 84 ASP A C 1
ATOM 668 O O . ASP A 1 84 ? 6.228 4.327 -15.128 1.00 87.31 84 ASP A O 1
ATOM 672 N N . HIS A 1 85 ? 5.952 2.297 -14.214 1.00 94.62 85 HIS A N 1
ATOM 673 C CA . HIS A 1 85 ? 4.733 2.679 -13.502 1.00 94.62 85 HIS A CA 1
ATOM 674 C C . HIS A 1 85 ? 5.036 3.756 -12.442 1.00 94.62 85 HIS A C 1
ATOM 676 O O . HIS A 1 85 ? 5.887 3.527 -11.576 1.00 94.62 85 HIS A O 1
ATOM 682 N N . PRO A 1 86 ? 4.330 4.903 -12.438 1.00 95.81 86 PRO A N 1
ATOM 683 C CA . PRO A 1 86 ? 4.671 6.040 -11.579 1.00 95.81 86 PRO A CA 1
ATOM 684 C C . PRO A 1 86 ? 4.550 5.727 -10.082 1.00 95.81 86 PRO A C 1
ATOM 686 O O . PRO A 1 86 ? 5.255 6.321 -9.273 1.00 95.81 86 PRO A O 1
ATOM 689 N N . GLN A 1 87 ? 3.694 4.768 -9.715 1.00 97.12 87 GLN A N 1
ATOM 690 C CA . GLN A 1 87 ? 3.463 4.385 -8.316 1.00 97.12 87 GLN A CA 1
ATOM 691 C C . GLN A 1 87 ? 4.378 3.262 -7.805 1.00 97.12 87 GLN A C 1
ATOM 693 O O . GLN A 1 87 ? 4.328 2.942 -6.621 1.00 97.12 87 GLN A O 1
ATOM 698 N N . ALA A 1 88 ? 5.223 2.668 -8.658 1.00 96.62 88 ALA A N 1
ATOM 699 C CA . ALA A 1 88 ? 5.990 1.465 -8.312 1.00 96.62 88 ALA A CA 1
ATOM 700 C C . ALA A 1 88 ? 6.846 1.627 -7.046 1.00 96.62 88 ALA A C 1
ATOM 702 O O . ALA A 1 88 ? 6.867 0.743 -6.194 1.00 96.62 88 ALA A O 1
ATOM 703 N N . LEU A 1 89 ? 7.511 2.776 -6.892 1.00 96.44 89 LEU A N 1
ATOM 704 C CA . LEU A 1 89 ? 8.331 3.055 -5.713 1.00 96.44 89 LEU A CA 1
ATOM 705 C C . LEU A 1 89 ? 7.491 3.137 -4.429 1.00 96.44 89 LEU A C 1
ATOM 707 O O . LEU A 1 89 ? 7.847 2.529 -3.423 1.00 96.44 89 LEU A O 1
ATOM 711 N N . LEU A 1 90 ? 6.373 3.865 -4.465 1.00 96.88 90 LEU A N 1
ATOM 712 C CA . LEU A 1 90 ? 5.515 4.059 -3.293 1.00 96.88 90 LEU A CA 1
ATOM 713 C C . LEU A 1 90 ? 4.841 2.752 -2.864 1.00 96.88 90 LEU A C 1
ATOM 715 O O . LEU A 1 90 ? 4.717 2.486 -1.671 1.00 96.88 90 LEU A O 1
ATOM 719 N N . VAL A 1 91 ? 4.438 1.923 -3.828 1.00 97.88 91 VAL A N 1
ATOM 720 C CA . VAL A 1 91 ? 3.850 0.606 -3.556 1.00 97.88 91 VAL A CA 1
ATOM 721 C C . VAL A 1 91 ? 4.895 -0.353 -2.976 1.00 97.88 91 VAL A C 1
ATOM 723 O O . VAL A 1 91 ? 4.593 -1.055 -2.013 1.00 97.88 91 VAL A O 1
ATOM 726 N N . LEU A 1 92 ? 6.136 -0.341 -3.481 1.00 97.12 92 LEU A N 1
ATOM 727 C CA . LEU A 1 92 ? 7.249 -1.103 -2.892 1.00 97.12 92 LEU A CA 1
ATOM 728 C C . LEU A 1 92 ? 7.506 -0.716 -1.434 1.00 97.12 92 LEU A C 1
ATOM 730 O O . LEU A 1 92 ? 7.627 -1.593 -0.583 1.00 97.12 92 LEU A O 1
ATOM 734 N N . GLN A 1 93 ? 7.552 0.583 -1.139 1.00 96.94 93 GLN A N 1
ATOM 735 C CA . GLN A 1 93 ? 7.752 1.087 0.223 1.00 96.94 93 GLN A CA 1
ATOM 736 C C . GLN A 1 93 ? 6.595 0.696 1.151 1.00 96.94 93 GLN A C 1
ATOM 738 O O . GLN A 1 93 ? 6.824 0.282 2.287 1.00 96.94 93 GLN A O 1
ATOM 743 N N . LEU A 1 94 ? 5.353 0.757 0.661 1.00 97.81 94 LEU A N 1
ATOM 744 C CA . LEU A 1 94 ? 4.189 0.291 1.413 1.00 97.81 94 LEU A CA 1
ATOM 745 C C . LEU A 1 94 ? 4.281 -1.210 1.722 1.00 97.81 94 LEU A C 1
ATOM 747 O O . LEU A 1 94 ? 4.054 -1.608 2.863 1.00 97.81 94 LEU A O 1
ATOM 751 N N . ALA A 1 95 ? 4.640 -2.037 0.735 1.00 97.81 95 ALA A N 1
ATOM 752 C CA . ALA A 1 95 ? 4.824 -3.475 0.931 1.00 97.81 95 ALA A CA 1
ATOM 753 C C . ALA A 1 95 ? 5.941 -3.769 1.940 1.00 97.81 95 ALA A C 1
ATOM 755 O O . ALA A 1 95 ? 5.762 -4.592 2.836 1.00 97.81 95 ALA A O 1
ATOM 756 N N . GLN A 1 96 ? 7.061 -3.050 1.842 1.00 97.50 96 GLN A N 1
ATOM 757 C CA . GLN A 1 96 ? 8.185 -3.169 2.765 1.00 97.50 96 GLN A CA 1
ATOM 758 C C . GLN A 1 96 ? 7.746 -2.946 4.219 1.00 97.50 96 GLN A C 1
ATOM 760 O O . GLN A 1 96 ? 8.029 -3.784 5.080 1.00 97.50 96 GLN A O 1
ATOM 765 N N . HIS A 1 97 ? 7.037 -1.849 4.493 1.00 97.56 97 HIS A N 1
ATOM 766 C CA . HIS A 1 97 ? 6.563 -1.533 5.840 1.00 97.56 97 HIS A CA 1
ATOM 767 C C . HIS A 1 97 ? 5.441 -2.465 6.308 1.00 97.56 97 HIS A C 1
ATOM 769 O O . HIS A 1 97 ? 5.410 -2.836 7.483 1.00 97.56 97 HIS A O 1
ATOM 775 N N . LEU A 1 98 ? 4.548 -2.884 5.405 1.00 98.00 98 LEU A N 1
ATOM 776 C CA . LEU A 1 98 ? 3.515 -3.865 5.726 1.00 98.00 98 LEU A CA 1
AT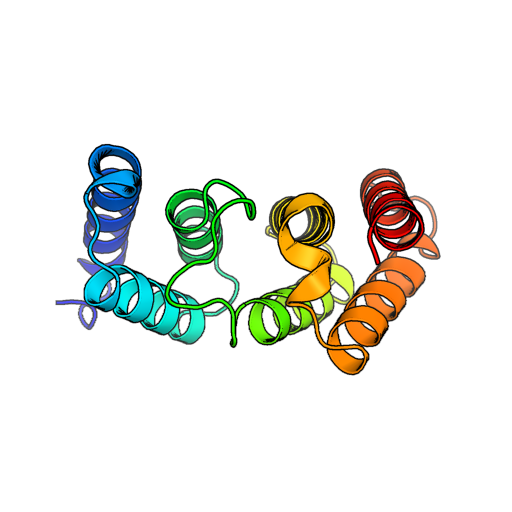OM 777 C C . LEU A 1 98 ? 4.149 -5.175 6.205 1.00 98.00 98 LEU A C 1
ATOM 779 O O . LEU A 1 98 ? 3.766 -5.683 7.252 1.00 98.00 98 LEU A O 1
ATOM 783 N N . ILE A 1 99 ? 5.155 -5.689 5.493 1.00 98.06 99 ILE A N 1
ATOM 784 C CA . ILE A 1 99 ? 5.876 -6.908 5.889 1.00 98.06 99 ILE A CA 1
ATOM 785 C C . ILE A 1 99 ? 6.586 -6.696 7.230 1.00 98.06 99 ILE A C 1
ATOM 787 O O . ILE A 1 99 ? 6.489 -7.537 8.117 1.00 98.06 99 ILE A O 1
ATOM 791 N N . GLN A 1 100 ? 7.247 -5.552 7.417 1.00 97.75 100 GLN A N 1
ATOM 792 C CA . GLN A 1 100 ? 7.984 -5.250 8.646 1.00 97.75 100 GLN A CA 1
ATOM 793 C C . GLN A 1 100 ? 7.104 -5.221 9.904 1.00 97.75 100 GLN A C 1
ATOM 795 O O . GLN A 1 100 ? 7.554 -5.610 10.983 1.00 97.75 100 GLN A O 1
ATOM 800 N N . HIS A 1 101 ? 5.877 -4.714 9.790 1.00 97.81 101 HIS A N 1
ATOM 801 C CA . HIS A 1 101 ? 5.011 -4.466 10.945 1.00 97.81 101 HIS A CA 1
ATOM 802 C C . HIS A 1 101 ? 3.862 -5.462 11.084 1.00 97.81 101 HIS A C 1
ATOM 804 O O . HIS A 1 101 ? 3.344 -5.638 12.185 1.00 97.81 101 HIS A O 1
ATOM 810 N N . ASN A 1 102 ? 3.458 -6.099 9.988 1.00 97.56 102 ASN A N 1
ATOM 811 C CA . ASN A 1 102 ? 2.207 -6.841 9.888 1.00 97.56 102 ASN A CA 1
ATOM 812 C C . ASN A 1 102 ? 2.354 -8.166 9.120 1.00 97.56 102 ASN A C 1
ATOM 814 O O . ASN A 1 102 ? 1.353 -8.681 8.629 1.00 97.56 102 ASN A O 1
ATOM 818 N N . SER A 1 103 ? 3.555 -8.756 9.034 1.00 96.44 103 SER A N 1
ATOM 819 C CA . SER A 1 103 ? 3.781 -10.038 8.338 1.00 96.44 103 SER A CA 1
ATOM 820 C C . SER A 1 103 ? 2.826 -11.156 8.765 1.00 96.44 103 SER A C 1
ATOM 822 O O . SER A 1 103 ? 2.370 -11.921 7.923 1.00 96.44 103 SER A O 1
ATOM 824 N N . ALA A 1 104 ? 2.444 -11.206 10.045 1.00 96.44 104 ALA A N 1
ATOM 825 C CA . ALA A 1 104 ? 1.488 -12.182 10.575 1.00 96.44 104 ALA A CA 1
ATOM 826 C C . ALA A 1 104 ? 0.078 -12.097 9.950 1.00 96.44 104 ALA A C 1
ATOM 828 O O . ALA A 1 104 ? -0.702 -13.039 10.084 1.00 96.44 104 ALA A O 1
ATOM 829 N N . PHE A 1 105 ? -0.259 -10.980 9.298 1.00 97.12 105 PHE A N 1
ATOM 830 C CA . PHE A 1 105 ? -1.519 -10.782 8.577 1.00 97.12 105 PHE A CA 1
ATOM 831 C C . PHE A 1 105 ? -1.400 -11.040 7.070 1.00 97.12 105 PHE A C 1
ATOM 833 O O . PHE A 1 105 ? -2.401 -10.933 6.374 1.00 97.12 105 PHE A O 1
ATOM 840 N N . ILE A 1 106 ? -0.209 -11.372 6.563 1.00 97.94 106 ILE A N 1
ATOM 841 C CA . ILE A 1 106 ? 0.016 -11.636 5.141 1.00 97.94 106 ILE A CA 1
ATOM 842 C C . ILE A 1 106 ? -0.120 -13.137 4.889 1.00 97.94 106 ILE A C 1
ATOM 844 O O . ILE A 1 106 ? 0.665 -13.938 5.399 1.00 97.94 106 ILE A O 1
ATOM 848 N N . GLY A 1 107 ? -1.100 -13.528 4.075 1.00 97.62 107 GLY A N 1
ATOM 849 C CA . GLY A 1 107 ? -1.252 -14.916 3.644 1.00 97.62 107 GLY A CA 1
ATOM 850 C C . GLY A 1 107 ? -0.050 -15.416 2.831 1.00 97.62 107 GLY A C 1
ATOM 851 O O . GLY A 1 107 ? 0.546 -14.675 2.050 1.00 97.62 107 GLY A O 1
ATOM 852 N N . GLU A 1 108 ? 0.288 -16.704 2.967 1.00 96.81 108 GLU A N 1
ATOM 853 C CA . GLU A 1 108 ? 1.435 -17.323 2.278 1.00 96.81 108 GLU A CA 1
ATOM 854 C C . GLU A 1 108 ? 1.374 -17.142 0.749 1.00 96.81 108 GLU A C 1
ATOM 856 O O . GLU A 1 108 ? 2.393 -16.908 0.098 1.00 96.81 108 GLU A O 1
ATOM 861 N N . GLU A 1 109 ? 0.178 -17.229 0.163 1.00 97.56 109 GLU A N 1
ATOM 862 C CA . GLU A 1 109 ? -0.032 -17.039 -1.275 1.00 97.56 109 GLU A CA 1
ATOM 863 C C . GLU A 1 109 ? 0.290 -15.610 -1.736 1.00 97.56 109 GLU A C 1
ATOM 865 O O . GLU A 1 109 ? 0.974 -15.427 -2.746 1.00 97.56 109 GLU A O 1
ATOM 870 N N . TYR A 1 110 ? -0.108 -14.605 -0.954 1.00 98.00 110 TYR A N 1
ATOM 871 C CA . TYR A 1 110 ? 0.150 -13.197 -1.247 1.00 98.00 110 TYR A CA 1
ATOM 872 C C . TYR A 1 110 ? 1.612 -12.834 -0.995 1.00 98.00 110 TYR A C 1
ATOM 874 O O . TYR A 1 110 ? 2.218 -12.138 -1.809 1.00 98.00 110 TYR A O 1
ATOM 882 N N . MET A 1 111 ? 2.227 -13.391 0.052 1.00 98.06 111 MET A N 1
ATOM 883 C CA . MET A 1 111 ? 3.668 -13.268 0.278 1.00 98.06 111 MET A CA 1
ATOM 884 C C . MET A 1 111 ? 4.465 -13.819 -0.914 1.00 98.06 111 MET A C 1
ATOM 886 O O . MET A 1 111 ? 5.381 -13.163 -1.410 1.00 98.06 111 MET A O 1
ATOM 890 N N . LYS A 1 112 ? 4.095 -14.999 -1.431 1.00 97.81 112 LYS A N 1
ATOM 891 C CA . LYS A 1 112 ? 4.733 -15.590 -2.622 1.00 97.81 112 LYS A CA 1
ATOM 892 C C . LYS A 1 112 ? 4.558 -14.724 -3.867 1.00 97.81 112 LYS A C 1
ATOM 894 O O . LYS A 1 112 ? 5.519 -14.573 -4.621 1.00 97.81 112 LYS A O 1
ATOM 899 N N . SER A 1 113 ? 3.368 -14.165 -4.077 1.00 98.00 113 SER A N 1
ATOM 900 C CA . SER A 1 113 ? 3.087 -13.238 -5.182 1.00 98.00 113 SER A CA 1
ATOM 901 C C . SER A 1 113 ? 3.982 -11.991 -5.109 1.00 98.00 113 SER A C 1
ATOM 903 O O . SER A 1 113 ? 4.674 -11.680 -6.085 1.00 98.00 113 SER A O 1
ATOM 905 N N . ILE A 1 114 ? 4.094 -11.363 -3.930 1.00 98.00 114 ILE A N 1
ATOM 906 C CA . ILE A 1 114 ? 4.985 -10.213 -3.697 1.00 98.00 114 ILE A CA 1
ATOM 907 C C . ILE A 1 114 ? 6.440 -10.587 -4.005 1.00 98.00 114 ILE A C 1
ATOM 909 O O . ILE A 1 114 ? 7.092 -9.916 -4.807 1.00 98.00 114 ILE A O 1
ATOM 913 N N . VAL A 1 115 ? 6.946 -11.679 -3.422 1.00 98.00 115 VAL A N 1
ATOM 914 C CA . VAL A 1 115 ? 8.327 -12.148 -3.638 1.00 98.00 115 VAL A CA 1
ATOM 915 C C . VAL A 1 115 ? 8.593 -12.416 -5.117 1.00 98.00 115 VAL A C 1
ATOM 917 O O . VAL A 1 115 ? 9.628 -12.006 -5.641 1.00 98.00 115 VAL A O 1
ATOM 920 N N . HIS A 1 116 ? 7.668 -13.073 -5.815 1.00 97.75 116 HIS A N 1
ATOM 921 C CA . HIS A 1 116 ? 7.816 -13.370 -7.234 1.00 97.75 116 HIS A CA 1
ATOM 922 C C . HIS A 1 116 ? 7.926 -12.090 -8.076 1.00 97.75 116 HIS A C 1
ATOM 924 O O . HIS A 1 116 ? 8.882 -11.948 -8.841 1.00 97.75 116 HIS A O 1
ATOM 930 N N . ALA A 1 117 ? 7.001 -11.140 -7.914 1.00 97.50 117 ALA A N 1
ATOM 931 C CA . ALA A 1 117 ? 7.010 -9.883 -8.663 1.00 97.50 117 ALA A CA 1
ATOM 932 C C . ALA A 1 117 ? 8.283 -9.058 -8.402 1.00 97.50 117 ALA A C 1
ATOM 934 O O . ALA A 1 117 ? 8.902 -8.541 -9.339 1.00 97.50 117 ALA A O 1
ATOM 935 N N . VAL A 1 118 ? 8.712 -8.996 -7.140 1.00 96.75 118 VAL A N 1
ATOM 936 C CA . VAL A 1 118 ? 9.942 -8.321 -6.709 1.00 96.75 118 VAL A CA 1
ATOM 937 C C . VAL A 1 118 ? 11.181 -8.975 -7.327 1.00 96.75 118 VAL A C 1
ATOM 939 O O . VAL A 1 118 ? 12.022 -8.277 -7.894 1.00 96.75 118 VAL A O 1
ATOM 942 N N . CYS A 1 119 ? 11.280 -10.307 -7.304 1.00 96.44 119 CYS A N 1
ATOM 943 C CA . CYS A 1 119 ? 12.372 -11.045 -7.943 1.00 96.44 119 CYS A CA 1
ATOM 944 C C . CYS A 1 119 ? 12.416 -10.805 -9.457 1.00 96.44 119 CYS A C 1
ATOM 946 O O . CYS A 1 119 ? 13.477 -10.507 -10.006 1.00 96.44 119 CYS A O 1
ATOM 948 N N . VAL A 1 120 ? 11.267 -10.873 -10.138 1.00 95.00 120 VAL A N 1
ATOM 949 C CA . VAL A 1 120 ? 11.176 -10.607 -11.583 1.00 95.00 120 VAL A CA 1
ATOM 950 C C . VAL A 1 120 ? 11.666 -9.196 -11.912 1.00 95.00 120 VAL A C 1
ATOM 952 O O . VAL A 1 120 ? 12.405 -9.018 -12.884 1.00 95.00 120 VAL A O 1
ATOM 955 N N . ARG A 1 121 ? 11.296 -8.189 -11.109 1.00 94.06 121 ARG A N 1
ATOM 956 C CA . ARG A 1 121 ? 11.777 -6.812 -11.286 1.00 94.06 121 ARG A CA 1
ATOM 957 C C . ARG A 1 121 ? 13.277 -6.694 -11.030 1.00 94.06 121 ARG A C 1
ATOM 959 O O . ARG A 1 121 ? 13.969 -6.094 -11.847 1.00 94.06 121 ARG A O 1
ATOM 966 N N . ALA A 1 122 ? 13.779 -7.294 -9.954 1.00 93.50 122 ALA A N 1
ATOM 967 C CA . ALA A 1 122 ? 15.192 -7.248 -9.579 1.00 93.50 122 ALA A CA 1
ATOM 968 C C . ALA A 1 122 ? 16.118 -7.898 -10.625 1.00 93.50 122 ALA A C 1
ATOM 970 O O . ALA A 1 122 ? 17.276 -7.507 -10.752 1.00 93.50 122 ALA A O 1
ATOM 971 N N . CYS A 1 123 ? 15.614 -8.858 -11.406 1.00 92.44 123 CYS A N 1
ATOM 972 C CA . CYS A 1 123 ? 16.360 -9.473 -12.505 1.00 92.44 123 CYS A CA 1
ATOM 973 C C . CYS A 1 123 ? 16.455 -8.599 -13.770 1.00 92.44 123 CYS A C 1
ATOM 975 O O . CYS A 1 123 ? 17.203 -8.950 -14.688 1.00 92.44 123 CYS A O 1
ATOM 977 N N . LYS A 1 124 ? 15.724 -7.478 -13.863 1.00 88.56 124 LYS A N 1
ATOM 978 C CA . LYS A 1 124 ? 15.827 -6.564 -15.011 1.00 88.56 124 LYS A CA 1
ATOM 979 C C . LYS A 1 124 ? 17.136 -5.774 -14.938 1.00 88.56 124 LYS A C 1
ATOM 981 O O . LYS A 1 124 ? 17.486 -5.188 -13.920 1.00 88.56 124 LYS A O 1
ATOM 986 N N . THR A 1 125 ? 17.876 -5.750 -16.042 1.00 83.06 125 THR A N 1
ATOM 987 C CA . THR A 1 125 ? 19.178 -5.077 -16.120 1.00 83.06 125 THR A CA 1
ATOM 988 C C . THR A 1 125 ? 19.034 -3.560 -15.963 1.00 83.06 125 THR A C 1
ATOM 990 O O . THR A 1 125 ? 18.232 -2.951 -16.666 1.00 83.06 125 THR A O 1
ATOM 993 N N . MET A 1 126 ? 19.856 -2.950 -15.097 1.00 83.00 126 MET A N 1
ATOM 994 C CA . MET A 1 126 ? 19.918 -1.492 -14.865 1.00 83.00 126 MET A CA 1
ATOM 995 C C . MET A 1 126 ? 18.595 -0.860 -14.394 1.00 83.00 126 MET A C 1
ATOM 997 O O . MET A 1 126 ? 18.311 0.296 -14.705 1.00 83.00 126 MET A O 1
ATOM 1001 N N . ASP A 1 127 ? 17.781 -1.603 -13.643 1.00 87.31 127 ASP A N 1
ATOM 1002 C CA . ASP A 1 127 ? 16.513 -1.094 -13.127 1.00 87.31 127 ASP A CA 1
ATOM 1003 C C . ASP A 1 127 ? 16.715 -0.237 -11.856 1.00 87.31 127 ASP A C 1
ATOM 1005 O O . ASP A 1 127 ? 17.372 -0.682 -10.910 1.00 87.31 127 ASP A O 1
ATOM 1009 N N . PRO A 1 128 ? 16.164 0.990 -11.786 1.00 89.94 128 PRO A N 1
ATOM 1010 C CA . PRO A 1 128 ? 16.351 1.877 -10.635 1.00 89.94 128 PRO A CA 1
ATOM 1011 C C . PRO A 1 128 ? 15.685 1.359 -9.352 1.00 89.94 128 PRO A C 1
ATOM 1013 O O . PRO A 1 128 ? 16.005 1.833 -8.262 1.00 8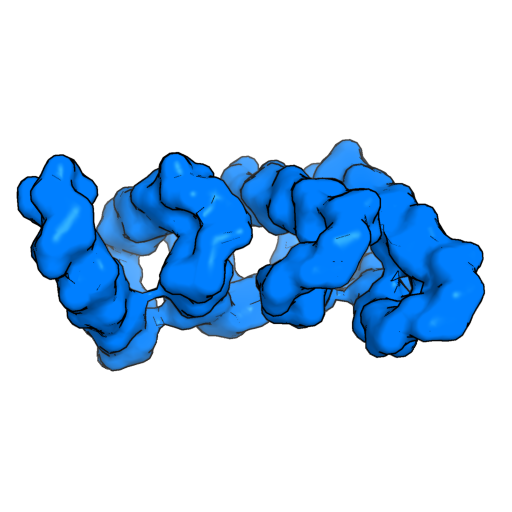9.94 128 PRO A O 1
ATOM 1016 N N . LEU A 1 129 ? 14.768 0.391 -9.453 1.00 93.94 129 LEU A N 1
ATOM 1017 C CA . LEU A 1 129 ? 14.062 -0.174 -8.303 1.00 93.94 129 LEU A CA 1
ATOM 1018 C C . LEU A 1 129 ? 14.768 -1.390 -7.688 1.00 93.94 129 LEU A C 1
ATOM 1020 O O . LEU A 1 129 ? 14.262 -1.919 -6.701 1.00 93.94 129 LEU A O 1
ATOM 1024 N N . ILE A 1 130 ? 15.923 -1.829 -8.215 1.00 94.56 130 ILE A N 1
ATOM 1025 C CA . ILE A 1 130 ? 16.619 -3.038 -7.726 1.00 94.56 130 ILE A CA 1
ATOM 1026 C C . ILE A 1 130 ? 16.889 -2.967 -6.223 1.00 94.56 130 ILE A C 1
ATOM 1028 O O . ILE A 1 130 ? 16.599 -3.932 -5.526 1.00 94.56 130 ILE A O 1
ATOM 1032 N N . SER A 1 131 ? 17.400 -1.844 -5.707 1.00 94.12 131 SER A N 1
ATOM 1033 C CA . SER A 1 131 ? 17.693 -1.713 -4.271 1.00 94.12 131 SER A CA 1
ATOM 1034 C C . SER A 1 131 ? 16.440 -1.910 -3.416 1.00 94.12 131 SER A C 1
ATOM 1036 O O . SER A 1 131 ? 16.442 -2.736 -2.516 1.00 94.12 131 SER A O 1
ATOM 1038 N N . HIS A 1 132 ? 15.340 -1.251 -3.784 1.00 95.88 132 HIS A N 1
ATOM 1039 C CA . HIS A 1 132 ? 14.056 -1.356 -3.089 1.00 95.88 132 HIS A CA 1
ATOM 1040 C C . HIS A 1 132 ? 13.470 -2.771 -3.175 1.00 95.88 132 HIS A C 1
ATOM 1042 O O . HIS A 1 132 ? 12.855 -3.254 -2.230 1.00 95.88 132 HIS A O 1
ATOM 1048 N N . CYS A 1 133 ? 13.683 -3.463 -4.297 1.00 96.56 133 CYS A N 1
ATOM 1049 C CA . CYS A 1 133 ? 13.301 -4.864 -4.434 1.00 96.56 133 CYS A CA 1
ATOM 1050 C C . CYS A 1 133 ? 14.088 -5.754 -3.457 1.00 96.56 133 CYS A C 1
ATOM 1052 O O . CYS A 1 133 ? 13.507 -6.607 -2.791 1.00 96.56 133 CYS A O 1
ATOM 1054 N N . LEU A 1 134 ? 15.401 -5.543 -3.339 1.00 96.00 134 LEU A N 1
ATOM 1055 C CA . LEU A 1 134 ? 16.238 -6.281 -2.390 1.00 96.00 134 LEU A CA 1
ATOM 1056 C C . LEU A 1 134 ? 15.862 -5.977 -0.933 1.00 96.00 134 LEU A C 1
ATOM 10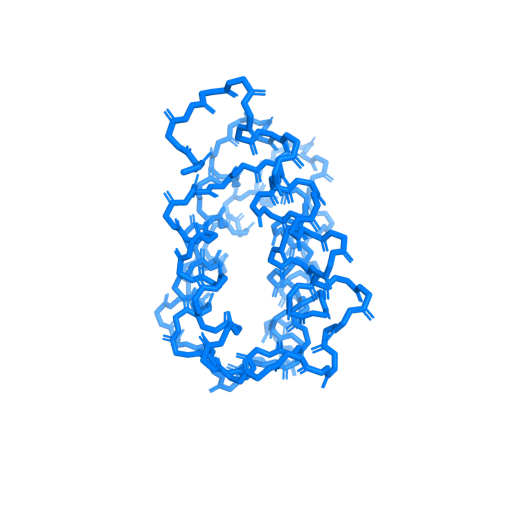58 O O . LEU A 1 134 ? 15.843 -6.899 -0.123 1.00 96.00 134 LEU A O 1
ATOM 1062 N N . ASP A 1 135 ? 15.496 -4.734 -0.618 1.00 96.31 135 ASP A N 1
ATOM 1063 C CA . ASP A 1 135 ? 15.034 -4.343 0.719 1.00 96.31 135 ASP A CA 1
ATOM 1064 C C . ASP A 1 135 ? 13.722 -5.049 1.105 1.00 96.31 135 ASP A C 1
ATOM 1066 O O . ASP A 1 135 ? 13.551 -5.482 2.247 1.00 96.31 135 ASP A O 1
ATOM 1070 N N . VAL A 1 136 ? 12.800 -5.229 0.151 1.00 97.00 136 VAL A N 1
ATOM 1071 C CA . VAL A 1 136 ? 11.588 -6.033 0.379 1.00 97.00 136 VAL A CA 1
ATOM 1072 C C . VAL A 1 136 ? 11.952 -7.491 0.663 1.00 97.00 136 VAL A C 1
ATOM 1074 O O . VAL A 1 136 ? 11.437 -8.058 1.623 1.00 97.00 136 VAL A O 1
ATOM 1077 N N . LEU A 1 137 ? 12.856 -8.098 -0.114 1.00 97.31 137 LEU A N 1
ATOM 1078 C CA . LEU A 1 137 ? 13.290 -9.484 0.118 1.00 97.31 137 LEU A CA 1
ATOM 1079 C C . LEU A 1 137 ? 13.968 -9.661 1.483 1.00 97.31 137 LEU A C 1
ATOM 1081 O O . LEU A 1 137 ? 13.714 -10.648 2.171 1.00 97.31 137 LEU A O 1
ATOM 1085 N N . ASP A 1 138 ? 14.794 -8.702 1.896 1.00 97.12 138 ASP A N 1
ATOM 1086 C CA . ASP A 1 138 ? 15.412 -8.683 3.222 1.00 97.12 138 ASP A CA 1
ATOM 1087 C C . ASP A 1 138 ? 14.353 -8.619 4.338 1.00 97.12 138 ASP A C 1
ATOM 1089 O O . ASP A 1 138 ? 14.430 -9.375 5.309 1.00 97.12 138 ASP A O 1
ATOM 1093 N N . ASN A 1 139 ? 13.303 -7.809 4.171 1.00 96.06 139 ASN A N 1
ATOM 1094 C CA . ASN A 1 139 ? 12.181 -7.774 5.110 1.00 96.06 139 ASN A CA 1
ATOM 1095 C C . ASN A 1 139 ? 11.399 -9.091 5.155 1.00 96.06 139 ASN A C 1
ATOM 1097 O O . ASN A 1 139 ? 11.041 -9.534 6.246 1.00 96.06 139 ASN A O 1
ATOM 1101 N N . VAL A 1 140 ? 11.166 -9.741 4.012 1.00 96.69 140 VAL A N 1
ATOM 1102 C CA . VAL A 1 140 ? 10.529 -11.069 3.979 1.00 96.69 140 VAL A CA 1
ATOM 1103 C C . VAL A 1 140 ? 11.351 -12.077 4.778 1.00 96.69 140 VAL A C 1
ATOM 1105 O O . VAL A 1 140 ? 10.792 -12.812 5.580 1.00 96.69 140 VAL A O 1
ATOM 1108 N N . LEU A 1 141 ? 12.677 -12.087 4.625 1.00 95.75 141 LEU A N 1
ATOM 1109 C CA . LEU A 1 141 ? 13.548 -13.010 5.362 1.00 95.75 141 LEU A CA 1
ATOM 1110 C C . LEU A 1 141 ? 13.618 -12.711 6.866 1.00 95.75 141 LEU A C 1
ATOM 1112 O O . LEU A 1 141 ? 13.838 -13.624 7.660 1.00 95.75 141 LEU A O 1
ATOM 1116 N N . LYS A 1 142 ? 13.482 -11.441 7.261 1.00 95.88 142 LYS A N 1
ATOM 1117 C CA . LYS A 1 142 ? 13.558 -11.012 8.667 1.00 95.88 142 LYS A CA 1
ATOM 1118 C C . LYS A 1 142 ? 12.251 -11.182 9.432 1.00 95.88 142 LYS A C 1
ATOM 1120 O O . LYS A 1 142 ? 12.304 -11.433 10.635 1.00 95.88 142 LYS A O 1
ATOM 1125 N N . TYR A 1 143 ? 11.116 -10.973 8.769 1.00 93.69 143 TYR A N 1
ATOM 1126 C CA . TYR A 1 143 ? 9.814 -10.833 9.427 1.00 93.69 143 TYR A CA 1
ATOM 1127 C C . TYR A 1 143 ? 8.751 -11.821 8.942 1.00 93.69 143 TYR A C 1
ATOM 1129 O O . TYR A 1 143 ? 7.744 -11.970 9.636 1.00 93.69 143 TYR A O 1
ATOM 1137 N N . GLY A 1 144 ? 8.927 -12.424 7.763 1.00 74.00 144 GLY A N 1
ATOM 1138 C CA . GLY A 1 144 ? 7.999 -13.400 7.184 1.00 74.00 144 GLY A CA 1
ATOM 1139 C C . GLY A 1 144 ? 8.089 -14.795 7.786 1.00 74.00 144 GLY A C 1
ATOM 1140 O O . GLY A 1 144 ? 8.943 -15.035 8.670 1.00 74.00 144 GLY A O 1
#

Radius of gyration: 15.25 Å; chains: 1; bounding box: 40×36×34 Å

Foldseek 3Di:
DCPDPVCNVVVLVVVLVCCQVCLVVDDLVRLLVLLVVLLVVAQDPSSLSSCCSNCVLQQRQRNNLQCPLVRLLVVLQVQLVDDPRVCNLSSLSSLLSNLQRPVVSHDPVSLVSNLVSLVVSLPDPPRPCVVSSVSSVVSNVVRD

Organism: Cylicostephanus goldi (NCBI:txid71465)